Protein AF-X1UKQ3-F1 (afdb_monomer_lite)

Foldseek 3Di:
DFAEEEEEDADQDQPQDPVLLVVSQVLRCVVRVGYEYEDDDPPVPPPDDHHYHYDNDSLRRLLVQLQVRAQAKYQFAYSNPRDDDSVVLVVLVVPCPPHQKAWDQDPVRDTDRRRIIHHSVCNVVSVVVDD

Sequence (131 aa):
MAMLGAIVAIERETKAAPQDIQRLATLLAELTGRALVVGRMQCERAKGVMDVVPADSELEAVAAAMQLAGDDHALVAAADLAHPSQELMRYLLHIRAGHEAVVPLRPDGSWQPLCALYHGRCAPRAQSLIA

Organism: NCBI:txid412755

InterPro domains:
  IPR025877 MobA-like NTP transferase [PF12804] (21-129)
  IPR029044 Nucleotide-diphospho-sugar transferases [G3DSA:3.90.550.10] (19-131)
  IPR029044 Nucleotide-diphospho-sugar transferases [SSF53448] (22-126)

Structure (mmCIF, N/CA/C/O backbone):
data_AF-X1UKQ3-F1
#
_entry.id   AF-X1UKQ3-F1
#
loop_
_atom_site.group_PDB
_atom_site.id
_atom_site.type_symbol
_atom_site.label_atom_id
_atom_site.label_alt_id
_atom_site.label_comp_id
_atom_site.label_asym_id
_atom_site.label_entity_id
_atom_site.label_seq_id
_atom_site.pdbx_PDB_ins_code
_atom_site.Cartn_x
_atom_site.Cartn_y
_atom_site.Cartn_z
_atom_site.occupancy
_atom_site.B_iso_or_equiv
_atom_site.auth_seq_id
_atom_site.auth_comp_id
_atom_site.auth_asym_id
_atom_site.auth_atom_id
_atom_site.pdbx_PDB_model_num
ATOM 1 N N . MET A 1 1 ? -19.063 -2.332 -0.194 1.00 58.69 1 MET A N 1
ATOM 2 C CA . MET A 1 1 ? -18.272 -1.320 0.542 1.00 58.69 1 MET A CA 1
ATOM 3 C C . MET A 1 1 ? -17.306 -0.671 -0.432 1.00 58.69 1 MET A C 1
ATOM 5 O O . MET A 1 1 ? -16.924 -1.337 -1.383 1.00 58.69 1 MET A O 1
ATOM 9 N N . ALA A 1 2 ? -16.956 0.601 -0.235 1.00 79.44 2 ALA A N 1
ATOM 10 C CA . ALA A 1 2 ? -15.873 1.229 -0.990 1.00 79.44 2 ALA A CA 1
ATOM 11 C C . ALA A 1 2 ? -14.523 0.629 -0.558 1.00 79.44 2 ALA A C 1
ATOM 13 O O . ALA A 1 2 ? -14.284 0.449 0.643 1.00 79.44 2 ALA A O 1
ATOM 14 N N . MET A 1 3 ? -13.674 0.321 -1.536 1.00 92.12 3 MET A N 1
ATOM 15 C CA . MET A 1 3 ? -12.323 -0.194 -1.335 1.00 92.12 3 MET A CA 1
ATOM 16 C C . MET A 1 3 ? -11.459 0.846 -0.602 1.00 92.12 3 MET A C 1
ATOM 18 O O . MET A 1 3 ? -11.736 2.045 -0.629 1.00 92.12 3 MET A O 1
ATOM 22 N N . LEU A 1 4 ? -10.407 0.406 0.087 1.00 93.56 4 LEU A N 1
ATOM 23 C CA . LEU A 1 4 ? -9.542 1.308 0.841 1.00 93.56 4 LEU A CA 1
ATOM 24 C C . LEU A 1 4 ? -8.340 1.786 0.024 1.00 93.56 4 LEU A C 1
ATOM 26 O O . LEU A 1 4 ? -7.596 0.973 -0.516 1.00 93.56 4 LEU A O 1
ATOM 30 N N . GLY A 1 5 ? -8.106 3.097 0.007 1.00 92.88 5 GLY A N 1
ATOM 31 C CA . GLY A 1 5 ? -6.802 3.691 -0.286 1.00 92.88 5 GLY A CA 1
ATOM 32 C C . GLY A 1 5 ? -6.086 4.098 1.005 1.00 92.88 5 GLY A C 1
ATOM 33 O O . GLY A 1 5 ? -6.662 4.799 1.835 1.00 92.88 5 GLY A O 1
ATOM 34 N N . ALA A 1 6 ? -4.842 3.679 1.194 1.00 93.19 6 ALA A N 1
ATOM 35 C CA . ALA A 1 6 ? -4.048 3.995 2.375 1.00 93.19 6 ALA A CA 1
ATOM 36 C C . ALA A 1 6 ? -2.755 4.712 1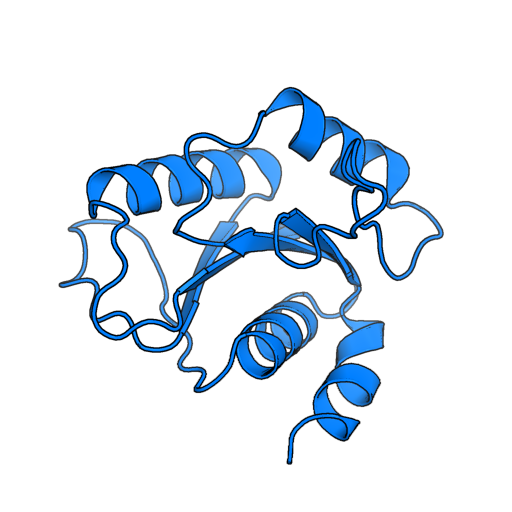.980 1.00 93.19 6 ALA A C 1
ATOM 38 O O . ALA A 1 6 ? -1.974 4.203 1.174 1.00 93.19 6 ALA A O 1
ATOM 39 N N . ILE A 1 7 ? -2.528 5.880 2.577 1.00 91.56 7 ILE A N 1
ATOM 40 C CA . ILE A 1 7 ? -1.269 6.614 2.463 1.00 91.56 7 ILE A CA 1
ATOM 41 C C . ILE A 1 7 ? -0.403 6.297 3.673 1.00 91.56 7 ILE A C 1
ATOM 43 O O . ILE A 1 7 ? -0.809 6.580 4.795 1.00 91.56 7 ILE A O 1
ATOM 47 N N . VAL A 1 8 ? 0.789 5.749 3.461 1.00 89.00 8 VAL A N 1
ATOM 48 C CA . VAL A 1 8 ? 1.744 5.440 4.534 1.00 89.00 8 VAL A CA 1
ATOM 49 C C . VAL A 1 8 ? 2.658 6.641 4.774 1.00 89.00 8 VAL A C 1
ATOM 51 O O . VAL A 1 8 ? 3.349 7.085 3.858 1.00 89.00 8 VAL A O 1
ATOM 54 N N . ALA A 1 9 ? 2.653 7.168 6.001 1.00 87.12 9 ALA A N 1
ATOM 55 C CA . ALA A 1 9 ? 3.393 8.368 6.403 1.00 87.12 9 ALA A CA 1
ATOM 56 C C . ALA A 1 9 ? 4.026 8.199 7.803 1.00 87.12 9 ALA A C 1
ATOM 58 O O . ALA A 1 9 ? 3.485 8.655 8.813 1.00 87.12 9 ALA A O 1
ATOM 59 N N . ILE A 1 10 ? 5.166 7.502 7.869 1.00 81.44 10 ILE A N 1
ATOM 60 C CA . ILE A 1 10 ? 5.832 7.110 9.129 1.00 81.44 10 ILE A CA 1
ATOM 61 C C . ILE A 1 10 ? 6.861 8.135 9.620 1.00 81.44 10 ILE A C 1
ATOM 63 O O . ILE A 1 10 ? 7.070 8.266 10.829 1.00 81.44 10 ILE A O 1
ATOM 67 N N . GLU A 1 11 ? 7.490 8.889 8.718 1.00 68.12 11 GLU A N 1
ATOM 68 C CA . GLU A 1 11 ? 8.496 9.878 9.107 1.00 68.12 11 GLU A CA 1
ATOM 69 C C . GLU A 1 11 ? 7.870 11.043 9.890 1.00 68.12 11 GLU A C 1
ATOM 71 O O . GLU A 1 11 ? 6.820 11.574 9.526 1.00 68.12 11 GLU A O 1
ATOM 76 N N . ARG A 1 12 ? 8.548 11.475 10.965 1.00 51.38 12 ARG A N 1
ATOM 77 C CA . ARG A 1 12 ? 8.188 12.702 11.703 1.00 51.38 12 ARG A CA 1
ATOM 78 C C . ARG A 1 12 ? 8.294 13.954 10.824 1.00 51.38 12 ARG A C 1
ATOM 80 O O . ARG A 1 12 ? 7.569 14.913 11.055 1.00 51.38 12 ARG A O 1
ATOM 87 N N . GLU A 1 13 ? 9.180 13.912 9.832 1.00 49.81 13 GLU A N 1
ATOM 88 C CA . GLU A 1 13 ? 9.411 14.942 8.822 1.00 49.81 13 GLU A CA 1
ATOM 89 C C . GLU A 1 13 ? 9.373 14.277 7.444 1.00 49.81 13 GLU A C 1
ATOM 91 O O . GLU A 1 13 ? 10.410 14.005 6.845 1.00 49.81 13 GLU A O 1
ATOM 96 N N . THR A 1 14 ? 8.183 13.966 6.932 1.00 55.50 14 THR A N 1
ATOM 97 C CA . THR A 1 14 ? 8.081 13.550 5.531 1.00 55.50 14 THR A CA 1
ATOM 98 C C . THR A 1 14 ? 8.627 14.676 4.651 1.00 55.50 14 THR A C 1
ATOM 100 O O . THR A 1 14 ? 8.158 15.811 4.751 1.00 55.50 14 THR A O 1
ATOM 103 N N . LYS A 1 15 ? 9.550 14.384 3.725 1.00 59.75 15 LYS A N 1
ATOM 104 C CA . LYS A 1 15 ? 9.928 15.360 2.677 1.00 59.75 15 LYS A CA 1
ATOM 105 C C . LYS A 1 15 ? 8.756 15.730 1.758 1.00 59.75 15 LYS A C 1
ATOM 107 O O . LYS A 1 15 ? 8.849 16.701 1.010 1.00 59.75 15 LYS A O 1
ATOM 112 N N . ALA A 1 16 ? 7.681 14.942 1.789 1.00 66.62 16 ALA A N 1
ATOM 113 C CA . ALA A 1 16 ? 6.456 15.203 1.055 1.00 66.62 16 ALA A CA 1
ATOM 114 C C . ALA A 1 16 ? 5.804 16.501 1.543 1.00 66.62 16 ALA A C 1
ATOM 116 O O . ALA A 1 16 ? 5.521 16.668 2.731 1.00 66.62 16 ALA A O 1
ATOM 117 N N . ALA A 1 17 ? 5.532 17.419 0.617 1.00 74.25 17 ALA A N 1
ATOM 118 C CA . ALA A 1 17 ? 4.769 18.608 0.949 1.00 74.25 17 ALA A CA 1
ATOM 119 C C . ALA A 1 17 ? 3.303 18.214 1.238 1.00 74.25 17 ALA A C 1
ATOM 121 O O . ALA A 1 17 ? 2.777 17.308 0.586 1.00 74.25 17 ALA A O 1
ATOM 122 N N . PRO A 1 18 ? 2.582 18.914 2.136 1.00 76.94 18 PRO A N 1
ATOM 123 C CA . PRO A 1 18 ? 1.175 18.614 2.443 1.00 76.94 18 PRO A CA 1
ATOM 124 C C . PRO A 1 18 ? 0.265 18.523 1.204 1.00 76.94 18 PRO A C 1
ATOM 126 O O . PRO A 1 18 ? -0.666 17.723 1.145 1.00 76.94 18 PRO A O 1
ATOM 129 N N . GLN A 1 19 ? 0.568 19.318 0.176 1.00 79.38 19 GLN A N 1
ATOM 130 C CA . GLN A 1 19 ? -0.120 19.298 -1.117 1.00 79.38 19 GLN A CA 1
ATOM 131 C C . GLN A 1 19 ? 0.030 17.971 -1.879 1.00 79.38 19 GLN A C 1
ATOM 133 O O . GLN A 1 19 ? -0.882 17.584 -2.608 1.00 79.38 19 GLN A O 1
ATOM 138 N N . ASP A 1 20 ? 1.149 17.265 -1.722 1.00 81.88 20 ASP A N 1
ATOM 139 C CA . ASP A 1 20 ? 1.402 16.000 -2.413 1.00 81.88 20 ASP A CA 1
ATOM 140 C C . ASP A 1 20 ? 0.635 14.859 -1.747 1.00 81.88 20 ASP A C 1
ATOM 142 O O . ASP A 1 20 ? 0.001 14.066 -2.444 1.00 81.88 20 ASP A O 1
ATOM 146 N N . ILE A 1 21 ? 0.552 14.866 -0.412 1.00 83.62 21 ILE A N 1
ATOM 147 C CA . ILE A 1 21 ? -0.342 13.972 0.337 1.00 83.62 21 ILE A CA 1
ATOM 148 C C . ILE A 1 21 ? -1.799 14.211 -0.065 1.00 83.62 21 ILE A C 1
ATOM 150 O O . ILE A 1 21 ? -2.514 13.253 -0.341 1.00 83.62 21 ILE A O 1
ATOM 154 N N . GLN A 1 22 ? -2.243 15.469 -0.171 1.00 84.50 22 GLN A N 1
ATOM 155 C CA . GLN A 1 22 ? -3.618 15.780 -0.578 1.00 84.50 22 GLN A CA 1
ATOM 156 C C . GLN A 1 22 ? -3.929 15.296 -2.003 1.00 84.50 22 GLN A C 1
ATOM 158 O O . GLN A 1 22 ? -5.014 14.766 -2.267 1.00 84.50 22 GLN A O 1
ATOM 163 N N . ARG A 1 23 ? -2.988 15.465 -2.940 1.00 86.38 23 ARG A N 1
ATOM 164 C CA . ARG A 1 23 ? -3.126 14.954 -4.313 1.00 86.38 23 ARG A CA 1
ATOM 165 C C . ARG A 1 23 ? -3.211 13.437 -4.329 1.00 86.38 23 ARG A C 1
ATOM 167 O O . ARG A 1 23 ? -4.093 12.890 -4.986 1.00 86.38 23 ARG A O 1
ATOM 174 N N . LEU A 1 24 ? -2.332 12.770 -3.586 1.00 88.62 24 LEU A N 1
ATOM 175 C CA . LEU A 1 24 ? -2.335 11.320 -3.466 1.00 88.62 24 LEU A CA 1
ATOM 176 C C . LEU A 1 24 ? -3.633 10.815 -2.822 1.00 88.62 24 LEU A C 1
ATOM 178 O O . LEU A 1 24 ? -4.218 9.852 -3.304 1.00 88.62 24 LEU A O 1
ATOM 182 N N . ALA A 1 25 ? -4.138 11.500 -1.798 1.00 88.75 25 ALA A N 1
ATOM 183 C CA . ALA A 1 25 ? -5.410 11.178 -1.160 1.00 88.75 25 ALA A CA 1
ATOM 184 C C . ALA A 1 25 ? -6.582 11.286 -2.130 1.00 88.75 25 ALA A C 1
ATOM 186 O O . ALA A 1 25 ? -7.423 10.394 -2.177 1.00 88.75 25 ALA A O 1
ATOM 187 N N . THR A 1 26 ? -6.605 12.353 -2.929 1.00 89.88 26 THR A N 1
ATOM 188 C CA . THR A 1 26 ? -7.632 12.572 -3.955 1.00 89.88 26 THR A CA 1
ATOM 189 C C . THR A 1 26 ? -7.580 11.464 -5.004 1.00 89.88 26 THR A C 1
ATOM 191 O O . THR A 1 26 ? -8.591 10.820 -5.265 1.00 89.88 26 THR A O 1
ATOM 194 N N . LEU A 1 27 ? -6.385 11.166 -5.523 1.00 91.31 27 LEU A N 1
ATOM 195 C CA . LEU A 1 27 ? -6.156 10.086 -6.482 1.00 91.31 27 LEU A CA 1
ATOM 196 C C . LEU A 1 27 ? -6.616 8.724 -5.942 1.00 91.31 27 LEU A C 1
ATOM 198 O O . LEU A 1 27 ? -7.311 7.982 -6.633 1.00 91.31 27 LEU A O 1
ATOM 202 N N . LEU A 1 28 ? -6.237 8.385 -4.709 1.00 92.69 28 LEU A N 1
ATOM 203 C CA . LEU A 1 28 ? -6.635 7.125 -4.091 1.00 92.69 28 LEU A CA 1
ATOM 204 C C . LEU A 1 28 ? -8.146 7.076 -3.865 1.00 92.69 28 LEU A C 1
ATOM 206 O O . LEU A 1 28 ? -8.765 6.083 -4.227 1.00 92.69 28 LEU A O 1
ATOM 210 N N . ALA A 1 29 ? -8.752 8.145 -3.344 1.00 92.19 29 ALA A N 1
ATOM 211 C CA . ALA A 1 29 ? -10.192 8.208 -3.117 1.00 92.19 29 ALA A CA 1
ATOM 212 C C . ALA A 1 29 ? -10.997 8.072 -4.419 1.00 92.19 29 ALA A C 1
ATOM 214 O O . ALA A 1 29 ? -12.024 7.400 -4.416 1.00 92.19 29 ALA A O 1
ATOM 215 N N . GLU A 1 30 ? -10.526 8.635 -5.534 1.00 92.88 30 GLU A N 1
ATOM 216 C CA . GLU A 1 30 ? -11.141 8.436 -6.854 1.00 92.88 30 GLU A CA 1
ATOM 217 C C . GLU A 1 30 ? -11.070 6.977 -7.325 1.00 92.88 30 GLU A C 1
ATOM 219 O O . GLU A 1 30 ? -12.002 6.479 -7.957 1.00 92.88 30 GLU A O 1
ATOM 224 N N . LEU A 1 31 ? -9.968 6.283 -7.030 1.00 93.94 31 LEU A N 1
ATOM 225 C CA . LEU A 1 31 ? -9.738 4.909 -7.478 1.00 93.94 31 LEU A CA 1
ATOM 226 C C . LEU A 1 31 ? -10.410 3.853 -6.591 1.00 93.94 31 LEU A C 1
ATOM 228 O O . LEU A 1 31 ? -10.797 2.797 -7.092 1.00 93.94 31 LEU A O 1
ATOM 232 N N . THR A 1 32 ? -10.524 4.107 -5.289 1.00 94.06 32 THR A N 1
ATOM 233 C CA . THR A 1 32 ? -10.978 3.116 -4.299 1.00 94.06 32 THR A CA 1
ATOM 234 C C . THR A 1 32 ? -12.314 3.489 -3.649 1.00 94.06 32 THR A C 1
ATOM 236 O O . THR A 1 32 ? -13.015 2.627 -3.123 1.00 94.06 32 THR A O 1
ATOM 239 N N . GLY A 1 33 ? -12.716 4.758 -3.722 1.00 92.19 33 GLY A N 1
ATOM 240 C CA . GLY A 1 33 ? -13.919 5.311 -3.100 1.00 92.19 33 GLY A CA 1
ATOM 241 C C . GLY A 1 33 ? -13.691 5.900 -1.703 1.00 92.19 33 GLY A C 1
ATOM 242 O O . GLY A 1 33 ? -14.573 6.596 -1.201 1.00 92.19 33 GLY A O 1
ATOM 243 N N . ARG A 1 34 ? -12.531 5.661 -1.069 1.00 92.38 34 ARG A N 1
ATOM 244 C CA . ARG A 1 34 ? -12.105 6.348 0.167 1.00 92.38 34 ARG A CA 1
ATOM 245 C C . ARG A 1 34 ? -10.592 6.277 0.380 1.00 92.38 34 ARG A C 1
ATOM 247 O O . ARG A 1 34 ? -9.968 5.265 0.065 1.00 92.38 34 ARG A O 1
ATOM 254 N N . ALA A 1 35 ? -10.022 7.308 1.003 1.00 91.75 35 ALA A N 1
ATOM 255 C CA . ALA A 1 35 ? -8.606 7.356 1.358 1.00 91.75 35 ALA A CA 1
ATOM 256 C C . ALA A 1 35 ? -8.383 7.787 2.815 1.00 91.75 35 ALA A C 1
ATOM 258 O O . ALA A 1 35 ? -9.115 8.630 3.332 1.00 91.75 35 ALA A O 1
ATOM 259 N N . LEU A 1 36 ? -7.357 7.224 3.454 1.00 91.94 36 LEU A N 1
ATOM 260 C CA . LEU A 1 36 ? -6.906 7.596 4.798 1.00 91.94 36 LEU A CA 1
ATOM 261 C C . LEU A 1 36 ? -5.379 7.656 4.877 1.00 91.94 36 LEU A C 1
ATOM 263 O O . LEU A 1 36 ? -4.683 7.104 4.020 1.00 91.94 36 LEU A O 1
ATOM 267 N N . VAL A 1 37 ? -4.865 8.345 5.893 1.00 90.75 37 VAL A N 1
ATOM 268 C CA . VAL A 1 37 ? -3.435 8.358 6.225 1.00 90.75 37 VAL A CA 1
ATOM 269 C C . VAL A 1 37 ? -3.194 7.344 7.332 1.00 90.75 37 VAL A C 1
ATOM 271 O O . VAL A 1 37 ? -3.949 7.298 8.301 1.00 90.75 37 VAL A O 1
ATOM 274 N N . VAL A 1 38 ? -2.125 6.566 7.220 1.00 91.69 38 VAL A N 1
ATOM 275 C CA . VAL A 1 38 ? -1.637 5.687 8.278 1.00 91.69 38 VAL A CA 1
ATOM 276 C C . VAL A 1 38 ? -0.212 6.080 8.654 1.00 91.69 38 VAL A C 1
ATOM 278 O O . VAL A 1 38 ? 0.683 6.061 7.808 1.00 91.69 38 VAL A O 1
ATOM 281 N N . GLY A 1 39 ? 0.004 6.438 9.916 1.00 88.00 39 GLY A N 1
ATOM 282 C CA . GLY A 1 39 ? 1.316 6.782 10.453 1.00 88.00 39 GLY A CA 1
ATOM 283 C C . GLY A 1 39 ? 1.292 7.904 11.489 1.00 88.00 39 GLY A C 1
ATOM 284 O O . GLY A 1 39 ? 0.261 8.192 12.095 1.00 88.00 39 GLY A O 1
ATOM 285 N N . ARG A 1 40 ? 2.452 8.528 11.720 1.00 78.31 40 ARG A N 1
ATOM 286 C CA . ARG A 1 40 ? 2.662 9.540 12.778 1.00 78.31 40 ARG A CA 1
ATOM 287 C C . ARG A 1 40 ? 2.527 10.981 12.304 1.00 78.31 40 ARG A C 1
ATOM 289 O O . ARG A 1 40 ? 2.717 11.906 13.094 1.00 78.31 40 ARG A O 1
ATOM 296 N N . MET A 1 41 ? 2.228 11.189 11.029 1.00 67.12 41 MET A N 1
ATOM 297 C CA . 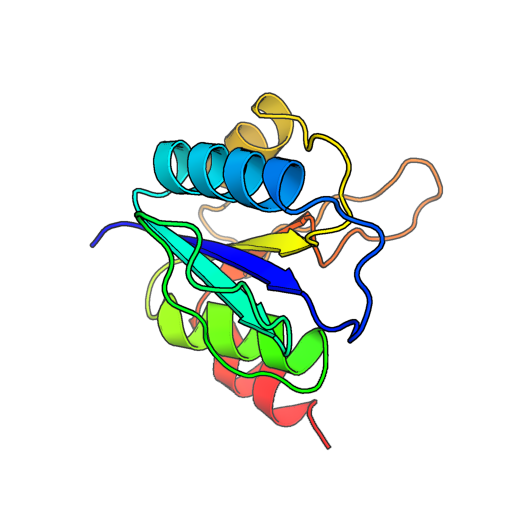MET A 1 41 ? 2.136 12.527 10.475 1.00 67.12 41 MET A CA 1
ATOM 298 C C . MET A 1 41 ? 0.990 13.306 11.128 1.00 67.12 41 MET A C 1
ATOM 300 O O . MET A 1 41 ? -0.188 12.978 10.973 1.00 67.12 41 MET A O 1
ATOM 304 N N . GLN A 1 42 ? 1.342 14.386 11.823 1.00 57.47 42 GLN A N 1
ATOM 305 C CA . GLN A 1 42 ? 0.395 15.423 12.204 1.00 57.47 42 GLN A CA 1
ATOM 306 C C . GLN A 1 42 ? 0.063 16.215 10.942 1.00 57.47 42 GLN A C 1
ATOM 308 O O . GLN A 1 42 ? 0.604 17.290 10.697 1.00 57.47 42 GLN A O 1
ATOM 313 N N . CYS A 1 43 ? -0.824 15.674 10.107 1.00 52.25 43 CYS A N 1
ATOM 314 C CA . CYS A 1 43 ? -1.586 16.546 9.231 1.00 52.25 43 CYS A CA 1
ATOM 315 C C . CYS A 1 43 ? -2.371 17.451 10.170 1.00 52.25 43 CYS A C 1
ATOM 317 O O . CYS A 1 43 ? -3.367 17.005 10.745 1.00 52.25 43 CYS A O 1
ATOM 319 N N . GLU A 1 44 ? -1.930 18.696 10.373 1.00 45.97 44 GLU A N 1
ATOM 320 C CA . GLU A 1 44 ? -2.862 19.739 10.785 1.00 45.97 44 GLU A CA 1
ATOM 321 C C . GLU A 1 44 ? -4.044 19.587 9.852 1.00 45.97 44 GLU A C 1
ATOM 323 O O . GLU A 1 44 ? -3.852 19.803 8.657 1.00 45.97 44 GLU A O 1
ATOM 328 N N . ARG A 1 45 ? -5.172 19.079 10.385 1.00 46.97 45 ARG A N 1
ATOM 329 C CA . ARG A 1 45 ? -6.396 18.716 9.660 1.00 46.97 45 ARG A CA 1
ATOM 330 C C . ARG A 1 45 ? -6.469 19.553 8.399 1.00 46.97 45 ARG A C 1
ATOM 332 O O . ARG A 1 45 ? -6.898 20.707 8.466 1.00 46.97 45 ARG A O 1
ATOM 339 N N . ALA A 1 46 ? -5.978 19.001 7.288 1.00 43.12 46 ALA A N 1
ATOM 340 C CA . ALA A 1 46 ? -6.001 19.691 6.018 1.00 43.12 46 ALA A CA 1
ATOM 341 C C . ALA A 1 46 ? -7.487 19.890 5.785 1.00 43.12 46 ALA A C 1
ATOM 343 O O . ALA A 1 46 ? -8.226 18.910 5.700 1.00 43.12 46 ALA A O 1
ATOM 344 N N . LYS A 1 47 ? -7.937 21.141 5.927 1.00 43.03 47 LYS A N 1
ATOM 345 C CA . LYS A 1 47 ? -9.346 21.514 6.064 1.00 43.03 47 LYS A CA 1
ATOM 346 C C . LYS A 1 47 ? -10.171 20.747 5.033 1.00 43.03 47 LYS A C 1
ATOM 348 O O . LYS A 1 47 ? -10.169 21.127 3.868 1.00 43.03 47 LYS A O 1
ATOM 353 N N . GLY A 1 48 ? -10.847 19.674 5.440 1.00 51.19 48 GLY A N 1
ATOM 354 C CA . GLY A 1 48 ? -11.645 18.900 4.499 1.00 51.19 48 GLY A CA 1
ATOM 355 C C . GLY A 1 48 ? -11.779 17.424 4.798 1.00 51.19 48 GLY A C 1
ATOM 356 O O . GLY A 1 48 ? -12.856 17.007 5.194 1.00 51.19 48 GLY A O 1
ATOM 357 N N . VAL A 1 49 ? -10.774 16.606 4.503 1.00 52.28 49 VAL A N 1
ATOM 358 C CA . VAL A 1 49 ? -11.020 15.172 4.301 1.00 52.28 49 VAL A CA 1
ATOM 359 C C . VAL A 1 49 ? -9.724 14.407 4.515 1.00 52.28 49 VAL A C 1
ATOM 361 O O . VAL A 1 49 ? -8.885 14.442 3.628 1.00 52.28 49 VAL A O 1
ATOM 364 N N . MET A 1 50 ? -9.553 13.749 5.665 1.00 66.56 50 MET A N 1
ATOM 365 C CA . MET A 1 50 ? -8.768 12.513 5.806 1.00 66.56 50 MET A CA 1
ATOM 366 C C . MET A 1 50 ? -8.801 12.019 7.254 1.00 66.56 50 MET A C 1
ATOM 368 O O . MET A 1 50 ? -8.465 12.758 8.181 1.00 66.56 50 MET A O 1
ATOM 372 N N . ASP A 1 51 ? -9.175 10.755 7.435 1.00 81.38 51 ASP A N 1
ATOM 373 C CA . ASP A 1 51 ? -8.962 10.047 8.694 1.00 81.38 51 ASP A CA 1
ATOM 374 C C . ASP A 1 51 ? -7.480 9.679 8.822 1.00 81.38 51 ASP A C 1
ATOM 376 O O . ASP A 1 51 ? -6.828 9.325 7.834 1.00 81.38 51 ASP A O 1
ATOM 380 N N . VAL A 1 52 ? -6.950 9.768 10.042 1.00 85.69 52 VAL A N 1
ATOM 381 C CA . VAL A 1 52 ? -5.566 9.402 10.359 1.00 85.69 52 VAL A CA 1
ATOM 382 C C . VAL A 1 52 ? -5.578 8.232 11.331 1.00 85.69 52 VAL A C 1
ATOM 384 O O . VAL A 1 52 ? -6.188 8.306 12.398 1.00 85.69 52 VAL A O 1
ATOM 387 N N . VAL A 1 53 ? -4.890 7.159 10.959 1.00 90.00 53 VAL A N 1
ATOM 388 C CA . VAL A 1 53 ? -4.685 5.964 11.777 1.00 90.00 53 VAL A CA 1
ATOM 389 C C . VAL A 1 53 ? -3.235 5.971 12.260 1.00 90.00 53 VAL A C 1
ATOM 391 O O . VAL A 1 53 ? -2.332 6.037 11.429 1.00 90.00 53 VAL A O 1
ATOM 394 N N . PRO A 1 54 ? -2.967 5.927 13.573 1.00 89.19 54 PRO A N 1
ATOM 395 C CA . PRO A 1 54 ? -1.596 5.910 14.069 1.00 89.19 54 PRO A CA 1
ATOM 396 C C . PRO A 1 54 ? -0.894 4.590 13.716 1.00 89.19 54 PRO A C 1
ATOM 398 O O . PRO A 1 54 ? -1.501 3.525 13.792 1.00 89.19 54 PRO A O 1
ATOM 401 N N . ALA A 1 55 ? 0.388 4.671 13.356 1.00 90.88 55 ALA A N 1
ATOM 402 C CA . ALA A 1 55 ? 1.287 3.528 13.182 1.00 90.88 55 ALA A CA 1
ATOM 403 C C . ALA A 1 55 ? 2.740 3.971 13.382 1.00 90.88 55 ALA A C 1
ATOM 405 O O . ALA A 1 55 ? 3.095 5.087 12.990 1.00 90.88 55 ALA A O 1
ATOM 406 N N . ASP A 1 56 ? 3.574 3.108 13.958 1.00 89.69 56 ASP A N 1
ATOM 407 C CA . ASP A 1 56 ? 4.950 3.431 14.342 1.00 89.69 56 ASP A CA 1
ATOM 408 C C . ASP A 1 56 ? 5.997 2.954 13.327 1.00 89.69 56 ASP A C 1
ATOM 410 O O . ASP A 1 56 ? 7.138 3.425 13.348 1.00 89.69 56 ASP A O 1
ATOM 414 N N . SER A 1 57 ? 5.599 2.077 12.406 1.00 91.50 57 SER A N 1
ATOM 415 C CA . SER A 1 57 ? 6.428 1.541 11.328 1.00 91.50 57 SER A CA 1
ATOM 416 C C . SER A 1 57 ? 5.631 1.353 10.034 1.00 91.50 57 SER A C 1
ATOM 418 O O . SER A 1 57 ? 4.401 1.310 10.032 1.00 91.50 57 SER A O 1
ATOM 420 N N . GLU A 1 58 ? 6.325 1.221 8.901 1.00 93.12 58 GLU A N 1
ATOM 421 C CA . GLU A 1 58 ? 5.674 1.005 7.599 1.00 93.12 58 GLU A CA 1
ATOM 422 C C . GLU A 1 58 ? 4.893 -0.311 7.574 1.00 93.12 58 GLU A C 1
ATOM 424 O O . GLU A 1 58 ? 3.793 -0.374 7.028 1.00 93.12 58 GLU A O 1
ATOM 429 N N . LEU A 1 59 ? 5.435 -1.352 8.213 1.00 94.88 59 LEU A N 1
ATOM 430 C CA . LEU A 1 59 ? 4.772 -2.645 8.333 1.00 94.88 59 LEU A CA 1
ATOM 431 C C . LEU A 1 59 ? 3.505 -2.551 9.188 1.00 94.88 59 LEU A C 1
ATOM 433 O O . LEU A 1 59 ? 2.481 -3.105 8.796 1.00 94.88 59 LEU A O 1
ATOM 437 N N . GLU A 1 60 ? 3.542 -1.821 10.307 1.00 95.31 60 GLU A N 1
ATOM 438 C CA . GLU A 1 60 ? 2.335 -1.528 11.089 1.00 95.31 60 GLU A CA 1
ATOM 439 C C . GLU A 1 60 ? 1.300 -0.769 10.267 1.00 95.31 60 GLU A C 1
ATOM 441 O O . GLU A 1 60 ? 0.117 -1.105 10.310 1.00 95.31 60 GLU A O 1
ATOM 446 N N . ALA A 1 61 ? 1.728 0.215 9.474 1.00 95.00 61 ALA A N 1
ATOM 447 C CA . ALA A 1 61 ? 0.811 0.978 8.645 1.00 95.00 61 ALA A CA 1
ATOM 448 C C . ALA A 1 61 ? 0.144 0.121 7.562 1.00 95.00 61 ALA A C 1
ATOM 450 O O . ALA A 1 61 ? -1.067 0.211 7.342 1.00 95.00 61 ALA A O 1
ATOM 451 N N . VAL A 1 62 ? 0.919 -0.749 6.916 1.00 96.56 62 VAL A N 1
ATOM 452 C CA . VAL A 1 62 ? 0.408 -1.713 5.937 1.00 96.56 62 VAL A CA 1
ATOM 453 C C . VAL A 1 62 ? -0.524 -2.728 6.605 1.00 96.56 62 VAL A C 1
ATOM 455 O O . VAL A 1 62 ? -1.597 -3.009 6.071 1.00 96.56 62 VAL A O 1
ATOM 458 N N . ALA A 1 63 ? -0.172 -3.240 7.786 1.00 97.06 63 ALA A N 1
ATOM 459 C CA . ALA A 1 63 ? -1.019 -4.160 8.542 1.00 97.06 63 ALA A CA 1
ATOM 460 C C . ALA A 1 63 ? -2.351 -3.504 8.938 1.00 97.06 63 ALA A C 1
ATOM 462 O O . ALA A 1 63 ? -3.409 -4.103 8.742 1.00 97.06 63 ALA A O 1
ATOM 463 N N . ALA A 1 64 ? -2.327 -2.258 9.415 1.00 96.19 64 ALA A N 1
ATOM 464 C CA . ALA A 1 64 ? -3.531 -1.493 9.726 1.00 96.19 64 ALA A CA 1
ATOM 465 C C . ALA A 1 64 ? -4.394 -1.251 8.475 1.00 96.19 64 ALA A C 1
ATOM 467 O O . ALA A 1 64 ? -5.614 -1.417 8.524 1.00 96.19 64 ALA A O 1
ATOM 468 N N . ALA A 1 65 ? -3.781 -0.940 7.327 1.00 96.62 65 ALA A N 1
ATOM 469 C CA . ALA A 1 65 ? -4.500 -0.817 6.060 1.00 96.62 65 ALA A CA 1
ATOM 470 C C . ALA A 1 65 ? -5.190 -2.135 5.658 1.00 96.62 65 ALA A C 1
ATOM 472 O O . ALA A 1 65 ? -6.361 -2.119 5.280 1.00 96.62 65 ALA A O 1
ATOM 473 N N . MET A 1 66 ? -4.511 -3.281 5.798 1.00 97.44 66 MET A N 1
ATOM 474 C CA . MET A 1 66 ? -5.114 -4.601 5.566 1.00 97.44 66 MET A CA 1
ATOM 475 C C . MET A 1 66 ? -6.297 -4.851 6.515 1.00 97.44 66 MET A C 1
ATOM 477 O O . MET A 1 66 ? -7.369 -5.251 6.062 1.00 97.44 66 MET A O 1
ATOM 481 N N . GLN A 1 67 ? -6.145 -4.573 7.814 1.00 97.00 67 GLN A N 1
ATOM 482 C CA . GLN A 1 67 ? -7.227 -4.744 8.797 1.00 97.00 67 GLN A CA 1
ATOM 483 C C . GLN A 1 67 ? -8.463 -3.915 8.423 1.00 97.00 67 GLN A C 1
ATOM 485 O O . GLN A 1 67 ? -9.585 -4.417 8.450 1.00 97.00 67 GLN A O 1
ATOM 490 N N . LEU A 1 68 ? -8.256 -2.664 8.008 1.00 95.94 68 LEU A N 1
ATOM 491 C CA . LEU A 1 68 ? -9.324 -1.747 7.602 1.00 95.94 68 LEU A CA 1
ATOM 492 C C . LEU A 1 68 ? -9.948 -2.083 6.240 1.00 95.94 68 LEU A C 1
ATOM 494 O O . LEU A 1 68 ? -11.026 -1.563 5.930 1.00 95.94 68 LEU A O 1
ATOM 498 N N . ALA A 1 69 ? -9.283 -2.897 5.416 1.00 95.69 69 ALA A N 1
ATOM 499 C CA . ALA A 1 69 ? -9.823 -3.396 4.154 1.00 95.69 69 ALA A CA 1
ATOM 500 C C . ALA A 1 69 ? -10.741 -4.617 4.336 1.00 95.69 69 ALA A C 1
ATOM 502 O O . ALA A 1 69 ? -11.648 -4.811 3.527 1.00 95.69 69 ALA A O 1
ATOM 503 N N . GLY A 1 70 ? -10.553 -5.406 5.401 1.00 95.19 70 GLY A N 1
ATOM 504 C CA . GLY A 1 70 ? -11.398 -6.561 5.717 1.00 95.19 70 GLY A CA 1
ATOM 505 C C . GLY A 1 70 ? -11.385 -7.627 4.614 1.00 95.19 70 GLY A C 1
ATOM 506 O O . GLY A 1 70 ? -10.341 -8.199 4.295 1.00 95.19 70 GLY A O 1
ATOM 507 N N . ASP A 1 71 ? -12.547 -7.889 4.016 1.00 94.81 71 ASP A N 1
ATOM 508 C CA . ASP A 1 71 ? -12.712 -8.901 2.963 1.00 94.81 71 ASP A CA 1
ATOM 509 C C . ASP A 1 71 ? -12.303 -8.419 1.555 1.00 94.81 71 ASP A C 1
ATOM 511 O O . ASP A 1 71 ? -12.491 -9.144 0.580 1.00 94.81 71 ASP A O 1
ATOM 515 N N . ASP A 1 72 ? -1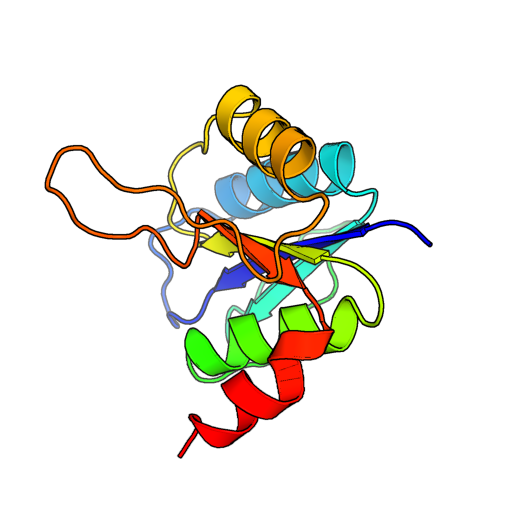1.727 -7.219 1.436 1.00 95.56 72 ASP A N 1
ATOM 516 C CA . ASP A 1 72 ? -11.241 -6.635 0.178 1.00 95.56 72 ASP A CA 1
ATOM 517 C C . ASP A 1 72 ? -9.742 -6.270 0.273 1.00 95.56 72 ASP A C 1
ATOM 519 O O . ASP A 1 72 ? -9.060 -6.552 1.269 1.00 95.56 72 ASP A O 1
ATOM 523 N N . HIS A 1 73 ? -9.204 -5.646 -0.776 1.00 97.81 73 HIS A N 1
ATOM 524 C CA . HIS A 1 73 ? -7.842 -5.119 -0.822 1.00 97.81 73 HIS A CA 1
ATOM 525 C C . HIS A 1 73 ? -7.743 -3.673 -0.315 1.00 97.81 73 HIS A C 1
ATOM 527 O O . HIS A 1 73 ? -8.649 -2.857 -0.480 1.00 97.81 73 HIS A O 1
ATOM 533 N N . ALA A 1 74 ? -6.586 -3.330 0.247 1.00 97.69 74 ALA A N 1
ATOM 534 C CA . ALA A 1 74 ? -6.121 -1.959 0.418 1.00 97.69 74 ALA A CA 1
ATOM 535 C C . ALA A 1 74 ? -5.113 -1.619 -0.684 1.00 97.69 74 ALA A C 1
ATOM 537 O O . ALA A 1 74 ? -4.144 -2.357 -0.872 1.00 97.69 74 ALA A O 1
ATOM 538 N N . LEU A 1 75 ? -5.315 -0.494 -1.374 1.00 97.50 75 LEU A N 1
ATOM 539 C CA . LEU A 1 75 ? -4.298 0.134 -2.219 1.00 97.50 75 LEU A CA 1
ATOM 540 C C . LEU A 1 75 ? -3.406 1.011 -1.346 1.00 97.50 75 LEU A C 1
ATOM 542 O O . LEU A 1 75 ? -3.853 2.029 -0.825 1.00 97.50 75 LEU A O 1
ATOM 546 N N . VAL A 1 76 ? -2.156 0.599 -1.186 1.00 96.62 76 VAL A N 1
ATOM 547 C CA . VAL A 1 76 ? -1.156 1.248 -0.341 1.00 96.62 76 VAL A CA 1
ATOM 548 C C . VAL A 1 76 ? -0.224 2.089 -1.205 1.00 96.62 76 VAL A C 1
ATOM 550 O O . VAL A 1 76 ? 0.338 1.583 -2.178 1.00 96.62 76 VAL A O 1
ATOM 553 N N . ALA A 1 77 ? -0.014 3.344 -0.813 1.00 94.50 77 ALA A N 1
ATOM 554 C CA . ALA A 1 77 ? 0.987 4.236 -1.390 1.00 94.50 77 ALA A CA 1
ATOM 555 C C . ALA A 1 77 ? 1.772 4.959 -0.280 1.00 94.50 77 ALA A C 1
ATOM 557 O O . ALA A 1 77 ? 1.166 5.473 0.655 1.00 94.50 77 ALA A O 1
ATOM 558 N N . ALA A 1 78 ? 3.100 5.037 -0.360 1.00 91.69 78 ALA A N 1
ATOM 559 C CA . ALA A 1 78 ? 3.872 5.905 0.532 1.00 91.69 78 ALA A CA 1
ATOM 560 C C . ALA A 1 78 ? 3.647 7.388 0.199 1.00 91.69 78 ALA A C 1
ATOM 562 O O . ALA A 1 78 ? 3.467 7.753 -0.964 1.00 91.69 78 ALA A O 1
ATOM 563 N N . ALA A 1 79 ? 3.677 8.244 1.221 1.00 87.75 79 ALA A N 1
ATOM 564 C CA . ALA A 1 79 ? 3.501 9.690 1.075 1.00 87.75 79 ALA A CA 1
ATOM 565 C C . ALA A 1 79 ? 4.625 10.368 0.269 1.00 87.75 79 ALA A C 1
ATOM 567 O O . ALA A 1 79 ? 4.399 11.418 -0.327 1.00 87.75 79 ALA A O 1
ATOM 568 N N . ASP A 1 80 ? 5.822 9.782 0.250 1.00 83.19 80 ASP A N 1
ATOM 569 C CA . ASP A 1 80 ? 7.005 10.285 -0.456 1.00 83.19 80 ASP A CA 1
ATOM 570 C C . ASP A 1 80 ? 7.096 9.811 -1.919 1.00 83.19 80 ASP A C 1
ATOM 572 O O . ASP A 1 80 ? 7.999 10.228 -2.652 1.00 83.19 80 ASP A O 1
ATOM 576 N N . LEU A 1 81 ? 6.145 8.990 -2.384 1.00 80.31 81 LEU A N 1
ATOM 577 C CA . LEU A 1 81 ? 6.019 8.663 -3.799 1.00 80.31 81 LEU A CA 1
ATOM 578 C C . LEU A 1 81 ? 5.557 9.901 -4.564 1.00 80.31 81 LEU A C 1
ATOM 580 O O . LEU A 1 81 ? 4.368 10.214 -4.637 1.00 80.31 81 LEU A O 1
ATOM 584 N N . ALA A 1 82 ? 6.516 10.595 -5.172 1.00 65.69 82 ALA A N 1
ATOM 585 C CA . ALA A 1 82 ? 6.237 11.699 -6.073 1.00 65.69 82 ALA A CA 1
ATOM 586 C C . ALA A 1 82 ? 5.417 11.193 -7.274 1.00 65.69 82 ALA A C 1
ATOM 588 O O . ALA A 1 82 ? 5.938 10.515 -8.157 1.00 65.69 82 ALA A O 1
ATOM 589 N N . HIS A 1 83 ? 4.126 11.535 -7.293 1.00 71.38 83 HIS A N 1
ATOM 590 C CA . HIS A 1 83 ? 3.202 11.329 -8.414 1.00 71.38 83 HIS A CA 1
ATOM 591 C C . HIS A 1 83 ? 3.140 9.881 -8.936 1.00 71.38 83 HIS A C 1
ATOM 593 O O . HIS A 1 83 ? 3.555 9.612 -10.067 1.00 71.38 83 HIS A O 1
ATOM 599 N N . PRO A 1 84 ? 2.594 8.926 -8.159 1.00 78.06 84 PRO A N 1
ATOM 600 C CA . PRO A 1 84 ? 2.399 7.581 -8.674 1.00 78.06 84 PRO A CA 1
ATOM 601 C C . PRO A 1 84 ? 1.501 7.609 -9.916 1.00 78.06 84 PRO A C 1
ATOM 603 O O . PRO A 1 84 ? 0.475 8.290 -9.949 1.00 78.06 84 PRO A O 1
ATOM 606 N N . SER A 1 85 ? 1.895 6.856 -10.946 1.00 88.25 85 SER A N 1
ATOM 607 C CA . SER A 1 85 ? 1.126 6.759 -12.186 1.00 88.25 85 SER A CA 1
ATOM 608 C C . SER A 1 85 ? -0.277 6.223 -11.898 1.00 88.25 85 SER A C 1
ATOM 610 O O . SER A 1 85 ? -0.445 5.108 -11.395 1.00 88.25 85 SER A O 1
ATOM 612 N N . GLN A 1 86 ? -1.297 7.000 -12.265 1.00 91.69 86 GLN A N 1
ATOM 613 C CA . GLN A 1 86 ? -2.688 6.567 -12.157 1.00 91.69 86 GLN A CA 1
ATOM 614 C C . GLN A 1 86 ? -2.951 5.317 -13.011 1.00 91.69 86 GLN A C 1
ATOM 616 O O . GLN A 1 86 ? -3.759 4.472 -12.634 1.00 91.69 86 GLN A O 1
ATOM 621 N N . GLU A 1 87 ? -2.254 5.165 -14.140 1.00 94.19 87 GLU A N 1
ATOM 622 C CA . GLU A 1 87 ? -2.340 3.970 -14.984 1.00 94.19 87 GLU A CA 1
ATOM 623 C C . GLU A 1 87 ? -1.789 2.740 -14.265 1.00 94.19 87 GLU A C 1
ATOM 625 O O . GLU A 1 87 ? -2.444 1.699 -14.265 1.00 94.19 87 GLU A O 1
ATOM 630 N N . LEU A 1 88 ? -0.646 2.872 -13.580 1.00 92.62 88 LEU A N 1
ATOM 631 C CA . LEU A 1 88 ? -0.093 1.794 -12.758 1.00 92.62 88 LEU A CA 1
ATOM 632 C C . LEU A 1 88 ? -1.077 1.394 -11.656 1.00 92.62 88 LEU A C 1
ATOM 634 O O . LEU A 1 88 ? -1.370 0.214 -11.499 1.00 92.62 88 LEU A O 1
ATOM 638 N N . MET A 1 89 ? -1.629 2.359 -10.918 1.00 94.19 89 MET A N 1
ATOM 639 C CA . MET A 1 89 ? -2.586 2.067 -9.846 1.00 94.19 89 MET A CA 1
ATOM 640 C C . MET A 1 89 ? -3.861 1.393 -10.370 1.00 94.19 89 MET A C 1
ATOM 642 O O . MET A 1 89 ? -4.325 0.415 -9.784 1.00 94.19 89 MET A O 1
ATOM 646 N N . ARG A 1 90 ? -4.401 1.847 -11.510 1.00 95.44 90 ARG A N 1
ATOM 647 C CA . ARG A 1 90 ? -5.525 1.172 -12.185 1.00 95.44 90 ARG A CA 1
ATOM 648 C C . ARG A 1 90 ? -5.159 -0.242 -12.622 1.00 95.44 90 ARG A C 1
ATOM 650 O O . ARG A 1 90 ? -5.981 -1.145 -12.491 1.00 95.44 90 ARG A O 1
ATOM 657 N N . TYR A 1 91 ? -3.942 -0.442 -13.119 1.00 95.94 91 TYR A N 1
ATOM 658 C CA . TYR A 1 91 ? -3.468 -1.758 -13.524 1.00 95.94 91 TYR A CA 1
ATOM 659 C C . TYR A 1 91 ? -3.360 -2.711 -12.330 1.00 95.94 91 TYR A C 1
ATOM 661 O O . TYR A 1 91 ? -3.868 -3.828 -12.412 1.00 95.94 91 TYR A O 1
ATOM 669 N N . LEU A 1 92 ? -2.814 -2.254 -11.196 1.00 95.94 92 LEU A N 1
ATOM 670 C CA . LEU A 1 92 ? -2.805 -3.023 -9.947 1.00 95.94 92 LEU A CA 1
ATOM 671 C C . LEU A 1 92 ? -4.225 -3.452 -9.566 1.00 95.94 92 LEU A C 1
ATOM 673 O O . LEU A 1 92 ? -4.469 -4.634 -9.324 1.00 95.94 92 LEU A O 1
ATOM 677 N N . LEU A 1 93 ? -5.177 -2.511 -9.577 1.00 95.81 93 LEU A N 1
ATOM 678 C CA . LEU A 1 93 ? -6.580 -2.807 -9.290 1.00 95.81 93 LEU A CA 1
ATOM 679 C C . LEU A 1 93 ? -7.144 -3.852 -10.252 1.00 95.81 93 LEU A C 1
ATOM 681 O O . LEU A 1 93 ? -7.834 -4.767 -9.811 1.00 95.81 93 LEU A O 1
ATOM 685 N N . HIS A 1 94 ? -6.846 -3.747 -11.544 1.00 95.81 94 HIS A N 1
ATOM 686 C CA . HIS A 1 94 ? -7.328 -4.683 -12.553 1.00 95.81 94 HIS A CA 1
ATOM 687 C C . HIS A 1 94 ? -6.850 -6.124 -12.301 1.00 95.81 94 HIS A C 1
ATOM 689 O O . HIS A 1 94 ? -7.654 -7.051 -12.393 1.00 95.81 94 HIS A O 1
ATOM 695 N N . ILE A 1 95 ? -5.582 -6.317 -11.925 1.00 95.88 95 ILE A N 1
ATOM 696 C CA . ILE A 1 95 ? -4.982 -7.656 -11.765 1.00 95.88 95 ILE A CA 1
ATOM 697 C C . ILE A 1 95 ? -5.156 -8.271 -10.366 1.00 95.88 95 ILE A C 1
ATOM 699 O O . ILE A 1 95 ? -4.747 -9.407 -10.133 1.00 95.88 95 ILE A O 1
ATOM 703 N N . ARG A 1 96 ? -5.778 -7.552 -9.424 1.00 95.00 96 ARG A N 1
ATOM 704 C CA . ARG A 1 96 ? -5.902 -7.977 -8.015 1.00 95.00 96 ARG A CA 1
ATOM 705 C C . ARG A 1 96 ? -6.701 -9.261 -7.800 1.00 95.00 96 ARG A C 1
ATOM 707 O O . ARG A 1 96 ? -6.527 -9.932 -6.785 1.00 95.00 96 ARG A O 1
ATOM 714 N N . ALA A 1 97 ? -7.610 -9.584 -8.720 1.00 92.50 97 ALA A N 1
ATOM 715 C CA . ALA A 1 97 ? -8.493 -10.733 -8.584 1.00 92.50 97 ALA A CA 1
ATOM 716 C C . ALA A 1 97 ? -7.675 -12.030 -8.471 1.00 92.50 97 ALA A C 1
ATOM 718 O O . ALA A 1 97 ? -6.780 -12.281 -9.273 1.00 92.50 97 ALA A O 1
ATOM 719 N N . GLY A 1 98 ? -7.980 -12.841 -7.455 1.00 93.44 98 GLY A N 1
ATOM 720 C CA . GLY A 1 98 ? -7.281 -14.101 -7.189 1.00 93.44 98 GLY A CA 1
ATOM 721 C C . GLY A 1 98 ? -5.928 -13.971 -6.478 1.00 93.44 98 GLY A C 1
ATOM 722 O O . GLY A 1 98 ? -5.327 -14.998 -6.180 1.00 93.44 98 GLY A O 1
ATOM 723 N N . HIS A 1 99 ? -5.466 -12.757 -6.159 1.00 97.44 99 HIS A N 1
ATOM 724 C CA . HIS A 1 99 ? -4.182 -12.529 -5.493 1.00 97.44 99 HIS A CA 1
ATOM 725 C C . HIS A 1 99 ? -4.375 -11.952 -4.093 1.00 97.44 99 HIS A C 1
ATOM 727 O O . HIS A 1 99 ? -5.220 -11.089 -3.874 1.00 97.44 99 HIS A O 1
ATOM 733 N N . GLU A 1 100 ? -3.564 -12.392 -3.135 1.00 97.12 100 GLU A N 1
ATOM 734 C CA . GLU A 1 100 ? -3.565 -11.827 -1.780 1.00 97.12 100 GLU A CA 1
ATOM 735 C C . GLU A 1 100 ? -2.751 -10.532 -1.700 1.00 97.12 100 GLU A C 1
ATOM 737 O O . GLU A 1 100 ? -3.069 -9.641 -0.919 1.00 97.12 100 GLU A O 1
ATOM 742 N N . ALA A 1 101 ? -1.736 -10.398 -2.552 1.00 97.44 101 ALA A N 1
ATOM 743 C CA . ALA A 1 101 ? -0.966 -9.181 -2.714 1.00 97.44 101 ALA A CA 1
ATOM 744 C C . ALA A 1 101 ? -0.552 -8.998 -4.176 1.00 97.44 101 ALA A C 1
ATOM 746 O O . ALA A 1 101 ? -0.299 -9.972 -4.886 1.00 97.44 101 ALA A O 1
ATOM 747 N N . VAL A 1 102 ? -0.456 -7.745 -4.612 1.00 97.75 102 VAL A N 1
ATOM 748 C CA . VAL A 1 102 ? 0.100 -7.371 -5.915 1.00 97.75 102 VAL A CA 1
ATOM 749 C C . VAL A 1 102 ? 1.115 -6.269 -5.676 1.00 97.75 102 VAL A C 1
ATOM 751 O O . VAL A 1 102 ? 0.752 -5.164 -5.275 1.00 97.75 102 VAL A O 1
ATOM 754 N N . VAL A 1 103 ? 2.386 -6.577 -5.915 1.00 96.94 103 VAL A N 1
ATOM 755 C CA . VAL A 1 103 ? 3.509 -5.681 -5.633 1.00 96.94 103 VAL A CA 1
ATOM 756 C C . VAL A 1 103 ? 4.290 -5.457 -6.929 1.00 96.94 103 VAL A C 1
ATOM 758 O O . VAL A 1 103 ? 4.698 -6.436 -7.552 1.00 96.94 103 VAL A O 1
ATOM 761 N N . PRO A 1 104 ? 4.510 -4.208 -7.369 1.00 95.00 104 PRO A N 1
ATOM 762 C CA . PRO A 1 104 ? 5.355 -3.926 -8.519 1.00 95.00 104 PRO A CA 1
ATOM 763 C C . PRO A 1 104 ? 6.808 -4.328 -8.269 1.00 95.00 104 PRO A C 1
ATOM 765 O O . PRO A 1 104 ? 7.363 -4.070 -7.197 1.00 95.00 104 PRO A O 1
ATOM 768 N N . LEU A 1 105 ? 7.435 -4.879 -9.306 1.00 95.31 105 LEU A N 1
ATOM 769 C CA . LEU A 1 105 ? 8.881 -5.028 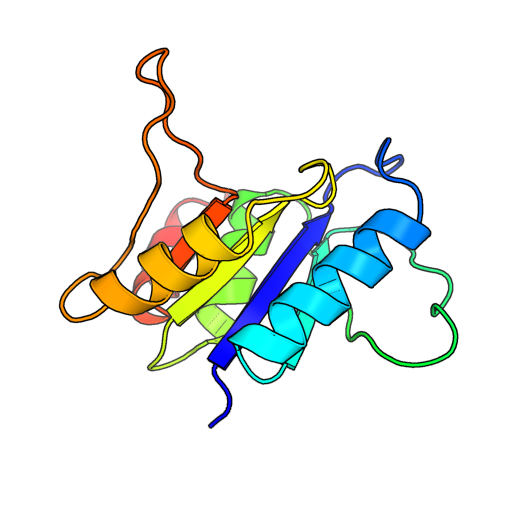-9.398 1.00 95.31 105 LEU A CA 1
ATOM 770 C C . LEU A 1 105 ? 9.455 -3.804 -10.120 1.00 95.31 105 LEU A C 1
ATOM 772 O O . LEU A 1 105 ? 8.986 -3.432 -11.198 1.00 95.31 105 LEU A O 1
ATOM 776 N N . ARG A 1 106 ? 10.457 -3.165 -9.525 1.00 90.81 106 ARG A N 1
ATOM 777 C CA . ARG A 1 106 ? 11.185 -2.044 -10.124 1.00 90.81 106 ARG A CA 1
ATOM 778 C C . ARG A 1 106 ? 12.182 -2.558 -11.178 1.00 90.81 106 ARG A C 1
ATOM 780 O O . ARG A 1 106 ? 12.582 -3.722 -11.124 1.00 90.81 106 ARG A O 1
ATOM 787 N N . PRO A 1 107 ? 12.638 -1.705 -12.118 1.00 91.62 107 PRO A N 1
ATOM 788 C CA . PRO A 1 107 ? 13.623 -2.098 -13.133 1.00 91.62 107 PRO A CA 1
ATOM 789 C C . PRO A 1 107 ? 14.949 -2.631 -12.569 1.00 91.62 107 PRO A C 1
ATOM 791 O O . PRO A 1 107 ? 15.638 -3.388 -13.243 1.00 91.62 107 PRO A O 1
ATOM 794 N N . ASP A 1 108 ? 15.299 -2.250 -11.339 1.00 94.50 108 ASP A N 1
ATOM 795 C CA . ASP A 1 108 ? 16.487 -2.724 -10.619 1.00 94.50 108 ASP A CA 1
ATOM 796 C C . ASP A 1 108 ? 16.293 -4.094 -9.935 1.00 94.50 108 ASP A C 1
ATOM 798 O O . ASP A 1 108 ? 17.205 -4.592 -9.277 1.00 94.50 108 ASP A O 1
ATOM 802 N N . GLY A 1 109 ? 15.117 -4.713 -10.081 1.00 95.75 109 GLY A N 1
ATOM 803 C CA . GLY A 1 109 ? 14.776 -5.998 -9.473 1.00 95.75 109 GLY A CA 1
ATOM 804 C C . GLY A 1 109 ? 14.321 -5.911 -8.014 1.00 95.75 109 GLY A C 1
ATOM 805 O O . GLY A 1 109 ? 14.066 -6.950 -7.404 1.00 95.75 109 GLY A O 1
ATOM 806 N N . SER A 1 110 ? 14.195 -4.712 -7.440 1.00 94.94 110 SER A N 1
ATOM 807 C CA . SER A 1 110 ? 13.645 -4.527 -6.093 1.00 94.94 110 SER A CA 1
ATOM 808 C C . SER A 1 110 ? 12.116 -4.418 -6.105 1.00 94.94 110 SER A C 1
ATOM 810 O O . SER A 1 110 ? 11.505 -3.944 -7.063 1.00 94.94 110 SER A O 1
ATOM 812 N N . TRP A 1 111 ? 11.463 -4.867 -5.035 1.00 95.56 111 TRP A N 1
ATOM 813 C CA . TRP A 1 111 ? 10.010 -4.752 -4.884 1.00 95.56 111 TRP A CA 1
ATOM 814 C C . TRP A 1 111 ? 9.614 -3.372 -4.354 1.00 95.56 111 TRP A C 1
ATOM 816 O O . TRP A 1 111 ? 10.332 -2.797 -3.538 1.00 95.56 111 TRP A O 1
ATOM 826 N N . GLN A 1 112 ? 8.442 -2.871 -4.761 1.00 93.69 112 GLN A N 1
ATOM 827 C CA . GLN A 1 112 ? 7.852 -1.642 -4.219 1.00 93.69 112 GLN A CA 1
ATOM 828 C C . GLN A 1 112 ? 6.652 -1.942 -3.300 1.00 93.69 112 GLN A C 1
ATOM 830 O O . GLN A 1 112 ? 5.503 -1.783 -3.717 1.00 93.69 112 GLN A O 1
ATOM 835 N N . PRO A 1 113 ? 6.876 -2.349 -2.035 1.00 94.38 113 PRO A N 1
ATOM 836 C CA . PRO A 1 113 ? 5.800 -2.765 -1.134 1.00 94.38 113 PRO A CA 1
ATOM 837 C C . PRO A 1 113 ? 4.868 -1.621 -0.719 1.00 94.38 113 PRO A C 1
ATOM 839 O O . PRO A 1 113 ? 3.737 -1.882 -0.320 1.00 94.38 113 PRO A O 1
ATOM 842 N N . LEU A 1 114 ? 5.313 -0.369 -0.841 1.00 94.38 114 LEU A N 1
ATOM 843 C CA . LEU A 1 114 ? 4.516 0.823 -0.549 1.00 94.38 114 LEU A CA 1
ATOM 844 C C . LEU A 1 114 ? 3.929 1.474 -1.809 1.00 94.38 114 LEU A C 1
ATOM 846 O O . LEU A 1 114 ? 3.690 2.672 -1.825 1.00 94.38 114 LEU A O 1
ATOM 850 N N . CYS A 1 115 ? 3.756 0.717 -2.891 1.00 94.94 115 CYS A N 1
ATOM 851 C CA . CYS A 1 115 ? 2.918 1.070 -4.043 1.00 94.94 115 CYS A CA 1
ATOM 852 C C . CYS A 1 115 ? 2.245 -0.218 -4.518 1.00 94.94 115 CYS A C 1
ATOM 854 O O . CYS A 1 115 ? 2.618 -0.780 -5.543 1.00 94.94 115 CYS A O 1
ATOM 856 N N . ALA A 1 116 ? 1.353 -0.769 -3.702 1.00 97.06 116 ALA A N 1
ATOM 857 C CA . ALA A 1 116 ? 0.935 -2.161 -3.822 1.00 97.06 116 ALA A CA 1
ATOM 858 C C . ALA A 1 116 ? -0.507 -2.374 -3.362 1.00 97.06 116 ALA A C 1
ATOM 860 O O . ALA A 1 116 ? -1.116 -1.512 -2.729 1.00 97.06 116 ALA A O 1
ATOM 861 N N . LEU A 1 117 ? -1.039 -3.553 -3.668 1.00 97.81 117 LEU A N 1
ATOM 862 C CA . LEU A 1 117 ? -2.301 -4.037 -3.128 1.00 97.81 117 LEU A CA 1
ATOM 863 C C . LEU A 1 117 ? -2.061 -5.149 -2.126 1.00 97.81 117 LEU A C 1
ATOM 865 O O . LEU A 1 117 ? -1.275 -6.054 -2.396 1.00 97.81 117 LEU A O 1
ATOM 869 N N . TYR A 1 118 ? -2.817 -5.121 -1.034 1.00 98.19 118 TYR A N 1
ATOM 870 C CA . TYR A 1 118 ? -2.839 -6.191 -0.043 1.00 98.19 118 TYR A CA 1
ATOM 871 C C . TYR A 1 118 ? -4.268 -6.493 0.379 1.00 98.19 118 TYR A C 1
ATOM 873 O O . TYR A 1 118 ? -5.012 -5.590 0.751 1.00 98.19 118 TYR A O 1
ATOM 881 N N . HIS A 1 119 ? -4.657 -7.759 0.342 1.00 98.00 119 HIS A N 1
ATOM 882 C CA . HIS A 1 119 ? -5.947 -8.209 0.839 1.00 98.00 119 HIS A CA 1
ATOM 883 C C . HIS A 1 119 ? -5.952 -8.189 2.368 1.00 98.00 119 HIS A C 1
ATOM 885 O O . HIS A 1 119 ? -4.982 -8.601 3.006 1.00 98.00 119 HIS A O 1
ATOM 891 N N . GLY A 1 120 ? -7.076 -7.804 2.975 1.00 97.62 120 GLY A N 1
ATOM 892 C CA . GLY A 1 120 ? -7.213 -7.817 4.431 1.00 97.62 120 GLY A CA 1
ATOM 893 C C . GLY A 1 120 ? -7.011 -9.180 5.109 1.00 97.62 120 GLY A C 1
ATOM 894 O O . GLY A 1 120 ? -6.583 -9.221 6.259 1.00 97.62 120 GLY A O 1
ATOM 895 N N . ARG A 1 121 ? -7.151 -10.310 4.396 1.00 97.25 121 ARG A N 1
ATOM 896 C CA . ARG A 1 121 ? -6.811 -11.648 4.920 1.00 97.25 121 ARG A CA 1
ATOM 897 C C . ARG A 1 121 ? -5.329 -11.805 5.278 1.00 97.25 121 ARG A C 1
ATOM 899 O O . ARG A 1 121 ? -4.986 -12.687 6.058 1.00 97.25 121 ARG A O 1
ATOM 906 N N . CYS A 1 122 ? -4.455 -10.962 4.725 1.00 97.12 122 CYS A N 1
ATOM 907 C CA . CYS A 1 122 ? -3.034 -10.939 5.063 1.00 97.12 122 CYS A CA 1
ATOM 908 C C . CYS A 1 122 ? -2.761 -10.246 6.404 1.00 97.12 122 CYS A C 1
ATOM 910 O O . CYS A 1 122 ? -1.670 -10.417 6.950 1.00 97.12 122 CYS A O 1
ATOM 912 N N . ALA A 1 123 ? -3.729 -9.504 6.958 1.00 97.00 123 ALA A N 1
ATOM 913 C CA . ALA A 1 123 ? -3.550 -8.735 8.184 1.00 97.00 123 ALA A CA 1
ATOM 914 C C . ALA A 1 123 ? -3.014 -9.564 9.364 1.00 97.00 123 ALA A C 1
ATOM 916 O O . ALA A 1 123 ? -2.045 -9.117 9.976 1.00 97.00 123 ALA A O 1
ATOM 917 N N . PRO A 1 124 ? -3.536 -10.771 9.683 1.00 96.50 124 PRO A N 1
ATOM 918 C CA . PRO A 1 124 ? -3.008 -11.560 10.798 1.00 96.50 124 PRO A CA 1
ATOM 919 C C . PRO A 1 124 ? -1.543 -11.955 10.587 1.00 96.50 124 PRO A C 1
ATOM 921 O O . PRO A 1 124 ? -0.753 -11.971 11.531 1.00 96.50 124 PRO A O 1
ATOM 924 N N . ARG A 1 125 ? -1.154 -12.234 9.335 1.00 96.44 125 ARG A N 1
ATOM 925 C CA . ARG A 1 125 ? 0.229 -12.574 9.003 1.00 96.44 125 ARG A CA 1
ATOM 926 C C . ARG A 1 125 ? 1.141 -11.362 9.138 1.00 96.44 125 ARG A C 1
ATOM 928 O O . ARG A 1 125 ? 2.183 -11.488 9.774 1.00 96.44 125 ARG A O 1
ATOM 935 N N . ALA A 1 126 ? 0.749 -10.212 8.593 1.00 95.69 126 ALA A N 1
ATOM 936 C CA . ALA A 1 126 ? 1.498 -8.968 8.750 1.00 95.69 126 ALA A CA 1
ATOM 937 C C . ALA A 1 126 ? 1.650 -8.597 10.235 1.00 95.69 126 ALA A C 1
ATOM 939 O O . ALA A 1 126 ? 2.752 -8.284 10.672 1.00 95.69 126 ALA A O 1
ATOM 940 N N . GLN A 1 127 ? 0.585 -8.756 11.028 1.00 95.06 127 GLN A N 1
ATOM 941 C CA . GLN A 1 127 ? 0.612 -8.496 12.466 1.00 95.06 127 GLN A CA 1
ATOM 942 C C . GLN A 1 127 ? 1.608 -9.392 13.210 1.00 95.06 127 GLN A C 1
ATOM 944 O O . GLN A 1 127 ? 2.289 -8.923 14.113 1.00 95.06 127 GLN A O 1
ATOM 949 N N . SER A 1 128 ? 1.739 -10.661 12.811 1.00 96.12 128 SER A N 1
ATOM 950 C CA . SER A 1 128 ? 2.701 -11.594 13.421 1.00 96.12 128 SER A CA 1
ATOM 951 C C . SER A 1 128 ? 4.175 -11.246 13.170 1.00 96.12 128 SER A C 1
ATOM 953 O O . SER A 1 128 ? 5.050 -11.848 13.785 1.00 96.12 128 SER A O 1
ATOM 955 N N . LEU A 1 129 ? 4.451 -10.328 12.238 1.00 94.69 129 LEU A N 1
ATOM 956 C CA . LEU A 1 129 ? 5.799 -9.880 11.882 1.00 94.69 129 LEU A CA 1
ATOM 957 C C . LEU A 1 129 ? 6.197 -8.573 12.592 1.00 94.69 129 LEU A C 1
ATOM 959 O O . LEU A 1 129 ? 7.335 -8.134 12.446 1.00 94.69 129 LEU A O 1
ATOM 963 N N . ILE A 1 130 ? 5.271 -7.953 13.328 1.00 92.44 130 ILE A N 1
ATOM 964 C CA . ILE A 1 130 ? 5.498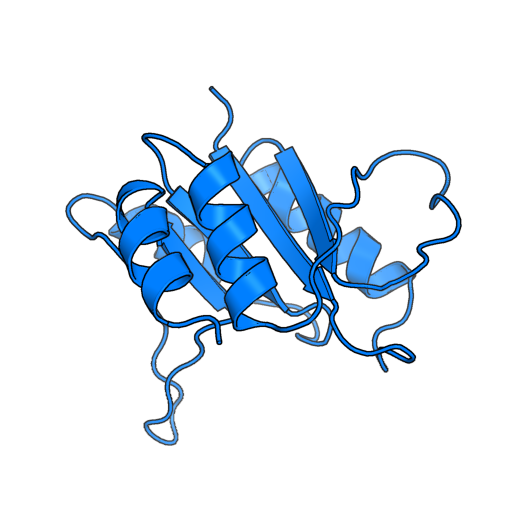 -6.732 14.107 1.00 92.44 130 ILE A CA 1
ATOM 965 C C . ILE A 1 130 ? 5.984 -7.153 15.503 1.00 92.44 130 ILE A C 1
ATOM 967 O O . ILE A 1 130 ? 5.376 -8.030 16.119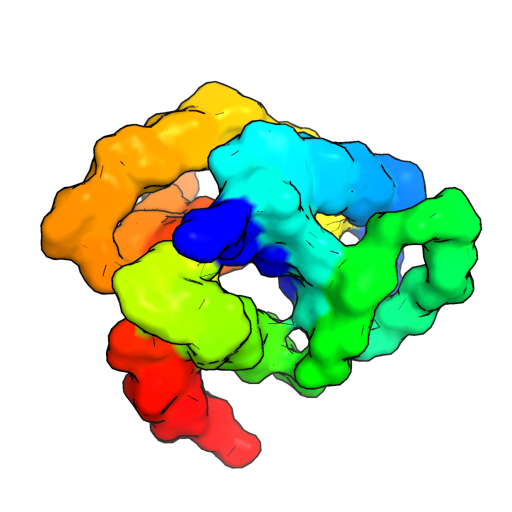 1.00 92.44 130 ILE A O 1
ATOM 971 N N . ALA A 1 131 ? 7.107 -6.579 15.946 1.00 69.31 131 ALA A N 1
ATOM 972 C CA . ALA A 1 131 ? 7.826 -6.939 17.175 1.00 69.31 131 ALA A CA 1
ATOM 973 C C . ALA A 1 131 ? 7.270 -6.253 18.429 1.00 69.31 131 ALA A C 1
ATOM 975 O O . ALA A 1 131 ? 6.886 -5.067 18.326 1.00 69.31 131 ALA A O 1
#

Secondary structure (DSSP, 8-state):
-PEEEEEEE--TT-SS-HHHHHHHHHHHHHHHEEEEEEES------TT--EEE--SSHHHHHHHHHHHHTTSEEEEEETT-SS--HHHHHHHHHHTTT-SEE-PBPTTS-B-TTEEEEEGGGHHHHHTT--

Radius of gyration: 13.57 Å; chains: 1; bounding box: 35×36×32 Å

pLDDT: mean 86.96, std 14.03, range [43.03, 98.19]